Protein AF-T2MHG2-F1 (afdb_monomer_lite)

Foldseek 3Di:
DCQQVVLVVVLVVDQFQLVNLVSNLSNLVVQLVVLVVPPDPVSPVVSVVSVVVSVVLSVQSVVLLVVVCVVPVDRGVVVCVCVCVVPVPSVVSD

Secondary structure (DSSP, 8-state):
-HHHHHHHHHHHT--BHHHHHHHHHHHHHHHHHHHHHT-SHHHHHHHHHHHHHHHHHHHHHHHHHHHHHHHH---BGGGGTTHHHH-HHHHHH-

Organism: Hydra vulgaris (NCBI:txid6087)

InterPro domains:
  IPR001750 NADH:quinone oxidoreductase/Mrp antiporter, transmembrane domain [PF00361] (1-92)
  IPR003918 NADH:ubiquinone oxidoreductase [PTHR43507] (2-93)

pLDDT: mean 90.25, std 7.33, range [62.41, 97.12]

Sequence (94 aa):
IIAIVYGALTTCRQIDIKRLIAYSSVSHMGLVTVGIFSHSIEGLTGSILMMIAHGLSSSGLFIITSIIYFRFHSRIIKYFRGLTITMPILSIIT

Radius of gyration: 15.58 Å; chains: 1; bounding box: 33×22×42 Å

Structure (mmCIF, N/CA/C/O backbone):
data_AF-T2MHG2-F1
#
_entry.id   AF-T2MHG2-F1
#
loop_
_atom_site.group_PDB
_atom_site.id
_atom_site.type_symbol
_atom_site.label_atom_id
_atom_site.label_alt_id
_atom_site.label_comp_id
_atom_site.label_asym_id
_atom_site.label_entity_id
_atom_site.label_seq_id
_atom_site.pdbx_PDB_ins_code
_atom_site.Cartn_x
_atom_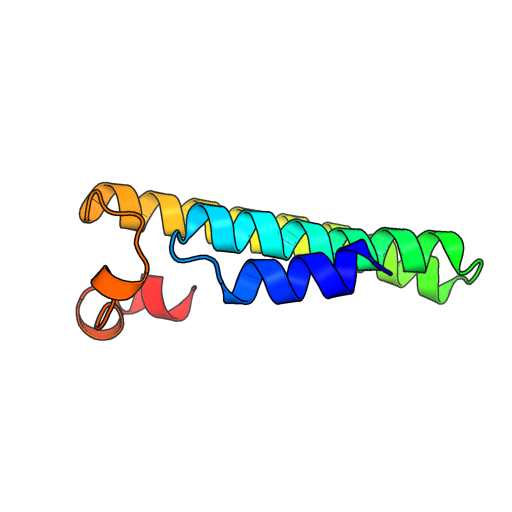site.Cartn_y
_atom_site.Cartn_z
_atom_site.occupancy
_atom_site.B_iso_or_equiv
_atom_site.auth_seq_id
_atom_site.auth_comp_id
_atom_site.auth_asym_id
_atom_site.auth_atom_id
_atom_site.pdbx_PDB_model_num
ATOM 1 N N . ILE A 1 1 ? 2.017 -6.348 -12.668 1.00 88.88 1 ILE A N 1
ATOM 2 C CA . ILE A 1 1 ? 0.758 -5.640 -13.038 1.00 88.88 1 ILE A CA 1
ATOM 3 C C . ILE A 1 1 ? -0.459 -6.211 -12.307 1.00 88.88 1 ILE A C 1
ATOM 5 O O . ILE A 1 1 ? -1.055 -5.476 -11.532 1.00 88.88 1 ILE A O 1
ATOM 9 N N . ILE A 1 2 ? -0.795 -7.500 -12.461 1.00 93.31 2 ILE A N 1
ATOM 10 C CA . ILE A 1 2 ? -1.956 -8.117 -11.775 1.00 93.31 2 ILE A CA 1
ATOM 11 C C . ILE A 1 2 ? -1.897 -7.913 -10.253 1.00 93.31 2 ILE A C 1
ATOM 13 O O . ILE A 1 2 ? -2.876 -7.474 -9.664 1.00 93.31 2 ILE A O 1
ATOM 17 N N . ALA A 1 3 ? -0.733 -8.131 -9.632 1.00 91.12 3 ALA A N 1
ATOM 18 C CA . ALA A 1 3 ? -0.535 -7.906 -8.197 1.00 91.12 3 ALA A CA 1
ATOM 19 C C . ALA A 1 3 ? -0.828 -6.461 -7.746 1.00 91.12 3 ALA A C 1
ATOM 21 O O . ALA A 1 3 ? -1.3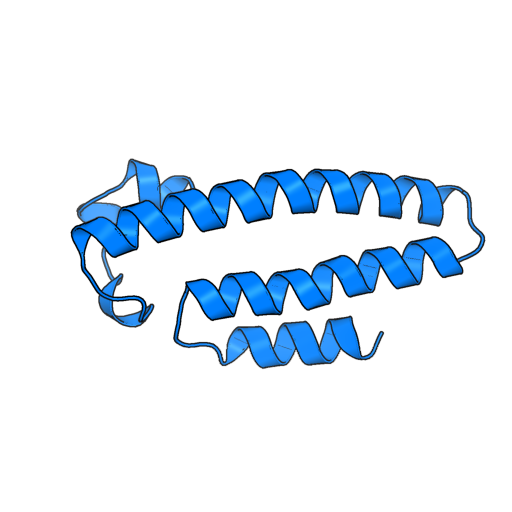16 -6.259 -6.640 1.00 91.12 3 ALA A O 1
ATOM 22 N N . ILE A 1 4 ? -0.580 -5.465 -8.605 1.00 94.56 4 ILE A N 1
ATOM 23 C CA . ILE A 1 4 ? -0.848 -4.052 -8.305 1.00 94.56 4 ILE A CA 1
ATOM 24 C C . ILE A 1 4 ? -2.359 -3.825 -8.261 1.00 94.56 4 ILE A C 1
ATOM 26 O O . ILE A 1 4 ? -2.889 -3.370 -7.253 1.00 94.56 4 ILE A O 1
ATOM 30 N N . VAL A 1 5 ? -3.054 -4.197 -9.339 1.00 95.38 5 VAL A N 1
ATOM 31 C CA . VAL A 1 5 ? -4.497 -3.960 -9.489 1.00 95.38 5 VAL A CA 1
ATOM 32 C C . VAL A 1 5 ? -5.293 -4.801 -8.493 1.00 95.38 5 VAL A C 1
ATOM 34 O O . VAL A 1 5 ? -6.125 -4.279 -7.755 1.00 95.38 5 VAL A O 1
ATOM 37 N N . TYR A 1 6 ? -5.012 -6.102 -8.425 1.00 94.62 6 TYR A N 1
ATOM 38 C CA . TYR A 1 6 ? -5.688 -7.012 -7.507 1.00 94.62 6 TYR A CA 1
ATOM 39 C C . TYR A 1 6 ? -5.363 -6.687 -6.046 1.00 94.62 6 TYR A C 1
ATOM 41 O O . TYR A 1 6 ? -6.266 -6.657 -5.211 1.00 94.62 6 TYR A O 1
ATOM 49 N N . GLY A 1 7 ? -4.102 -6.374 -5.729 1.00 92.62 7 GLY A N 1
ATOM 50 C CA . GLY A 1 7 ? -3.693 -5.935 -4.394 1.00 92.62 7 GLY A CA 1
ATOM 51 C C . GLY A 1 7 ? -4.432 -4.668 -3.962 1.00 92.62 7 GLY A C 1
ATOM 52 O O . GLY A 1 7 ? -5.025 -4.642 -2.887 1.00 92.62 7 GLY A O 1
ATOM 53 N N . ALA A 1 8 ? -4.508 -3.651 -4.822 1.00 93.38 8 ALA A N 1
ATOM 54 C CA . ALA A 1 8 ? -5.229 -2.414 -4.519 1.00 93.38 8 ALA A CA 1
ATOM 55 C C . ALA A 1 8 ? -6.731 -2.658 -4.279 1.00 93.38 8 ALA A C 1
ATOM 57 O O . ALA A 1 8 ? -7.273 -2.248 -3.254 1.00 93.38 8 ALA A O 1
ATOM 58 N N . LEU A 1 9 ? -7.398 -3.399 -5.171 1.00 94.88 9 LEU A N 1
ATOM 59 C CA . LEU A 1 9 ? -8.832 -3.688 -5.045 1.00 94.88 9 LEU A CA 1
ATOM 60 C C . LEU A 1 9 ? -9.158 -4.540 -3.812 1.00 94.88 9 LEU A C 1
ATOM 62 O O . LEU A 1 9 ? -10.149 -4.293 -3.122 1.00 94.88 9 LEU A O 1
ATOM 66 N N . THR A 1 10 ? -8.324 -5.537 -3.511 1.00 94.75 10 THR A N 1
ATOM 67 C CA . THR A 1 10 ? -8.492 -6.359 -2.305 1.00 94.75 10 THR A CA 1
ATOM 68 C C . THR A 1 10 ? -8.257 -5.553 -1.034 1.00 94.75 10 THR A C 1
ATOM 70 O O . THR A 1 10 ? -8.961 -5.790 -0.053 1.00 94.75 10 THR A O 1
ATOM 73 N N . THR A 1 11 ? -7.353 -4.568 -1.061 1.00 94.25 11 THR A N 1
ATOM 74 C CA . THR A 1 11 ? -7.098 -3.641 0.053 1.00 94.25 11 THR A CA 1
ATOM 75 C C . THR A 1 11 ? -8.346 -2.828 0.403 1.00 94.25 11 THR A C 1
ATOM 77 O O . THR A 1 11 ? -8.716 -2.763 1.573 1.00 94.25 11 THR A O 1
ATOM 80 N N . CYS A 1 12 ? -9.063 -2.290 -0.592 1.00 92.12 12 CYS A N 1
ATOM 81 C CA . CYS A 1 12 ? -10.285 -1.498 -0.379 1.00 92.12 12 CYS A CA 1
ATOM 82 C C . CYS A 1 12 ? -11.410 -2.262 0.340 1.00 92.12 12 CYS A C 1
ATOM 84 O O . CYS A 1 12 ? -12.306 -1.651 0.918 1.00 92.12 12 CYS A O 1
ATOM 86 N N . ARG A 1 13 ? -11.384 -3.598 0.300 1.00 94.00 13 ARG A N 1
ATOM 87 C CA . ARG A 1 13 ? -12.378 -4.456 0.958 1.00 94.00 13 ARG A CA 1
ATOM 88 C C . ARG A 1 13 ? -11.952 -4.916 2.352 1.00 94.00 13 ARG A C 1
ATOM 90 O O . ARG A 1 13 ? -12.751 -5.559 3.032 1.00 94.00 13 ARG A O 1
ATOM 97 N N . GLN A 1 14 ? -10.718 -4.635 2.777 1.00 94.44 14 GLN A N 1
ATOM 98 C CA . GLN A 1 14 ? -10.231 -5.074 4.081 1.00 94.44 14 GLN A CA 1
ATOM 99 C C . GLN A 1 14 ? -10.859 -4.254 5.205 1.00 94.44 14 GLN A C 1
ATOM 101 O O . GLN A 1 14 ? -10.845 -3.028 5.199 1.00 94.44 14 GLN A O 1
ATOM 106 N N . ILE A 1 15 ? -11.388 -4.963 6.198 1.00 93.31 15 ILE A N 1
ATOM 107 C CA . ILE A 1 15 ? -12.028 -4.375 7.382 1.00 93.31 15 ILE A CA 1
ATOM 108 C C . ILE A 1 15 ? -11.042 -4.340 8.564 1.00 93.31 15 ILE A C 1
ATOM 110 O O . ILE A 1 15 ? -11.174 -3.518 9.473 1.00 93.31 15 ILE A O 1
ATOM 114 N N . ASP A 1 16 ? -10.042 -5.224 8.534 1.00 92.75 16 ASP A N 1
ATOM 115 C CA . ASP A 1 16 ? -8.986 -5.319 9.536 1.00 92.75 16 ASP A CA 1
ATOM 116 C C . ASP A 1 16 ? -7.793 -4.448 9.147 1.00 92.75 16 ASP A C 1
ATOM 118 O O . ASP A 1 16 ? -7.186 -4.652 8.095 1.00 92.75 16 ASP A O 1
ATOM 122 N N . ILE A 1 17 ? -7.377 -3.548 10.036 1.00 91.00 17 ILE A N 1
ATOM 123 C CA . ILE A 1 17 ? -6.316 -2.573 9.751 1.00 91.00 17 ILE A CA 1
ATOM 124 C C . ILE A 1 17 ? -4.950 -3.234 9.473 1.00 91.00 17 ILE A C 1
ATOM 126 O O . ILE A 1 17 ? -4.250 -2.847 8.543 1.00 91.00 17 ILE A O 1
ATOM 130 N N . LYS A 1 18 ? -4.599 -4.317 10.190 1.00 92.06 18 LYS A N 1
ATOM 131 C CA . LYS A 1 18 ? -3.360 -5.081 9.928 1.00 92.06 18 LYS A CA 1
ATOM 132 C C . LYS A 1 18 ? -3.375 -5.745 8.550 1.00 92.06 18 LYS A C 1
ATOM 134 O O . LYS A 1 18 ? -2.343 -5.798 7.890 1.00 92.06 18 LYS A O 1
ATOM 139 N N . ARG A 1 19 ? -4.535 -6.267 8.126 1.00 92.94 19 ARG A N 1
ATOM 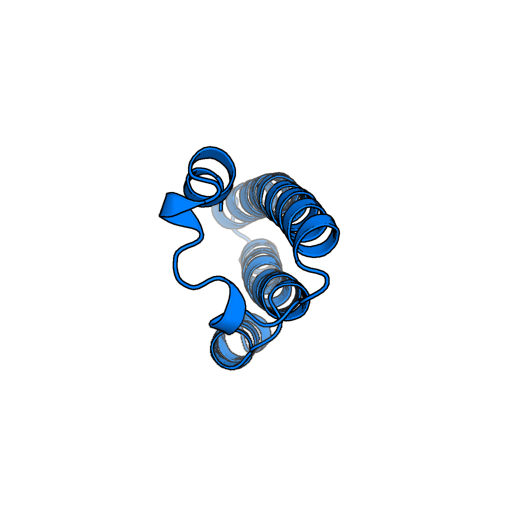140 C CA . ARG A 1 19 ? -4.687 -6.877 6.797 1.00 92.94 19 ARG A CA 1
ATOM 141 C C . ARG A 1 19 ? -4.662 -5.805 5.719 1.00 92.94 19 ARG A C 1
ATOM 143 O O . ARG A 1 19 ? -4.016 -6.013 4.705 1.00 92.94 19 ARG A O 1
ATOM 150 N N . LEU A 1 20 ? -5.300 -4.661 5.957 1.00 94.06 20 LEU A N 1
ATOM 151 C CA . LE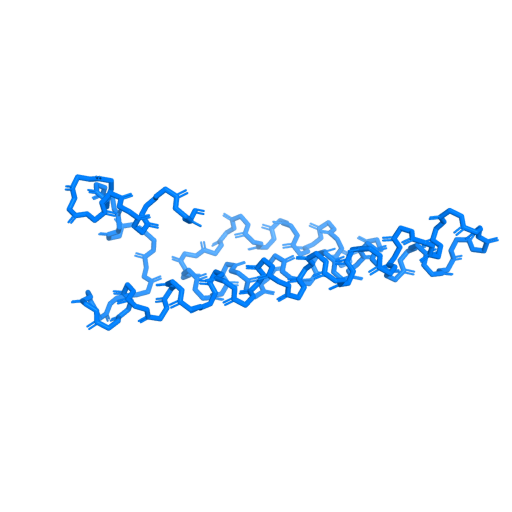U A 1 20 ? -5.284 -3.525 5.041 1.00 94.06 20 LEU A CA 1
ATOM 152 C C . LEU A 1 20 ? -3.845 -3.093 4.716 1.00 94.06 20 LEU A C 1
ATOM 154 O O . LEU A 1 20 ? -3.496 -3.020 3.543 1.00 94.06 20 LEU A O 1
ATOM 158 N N . ILE A 1 21 ? -2.991 -2.916 5.730 1.00 94.25 21 ILE A N 1
ATOM 159 C CA . ILE A 1 21 ? -1.572 -2.562 5.529 1.00 94.25 21 I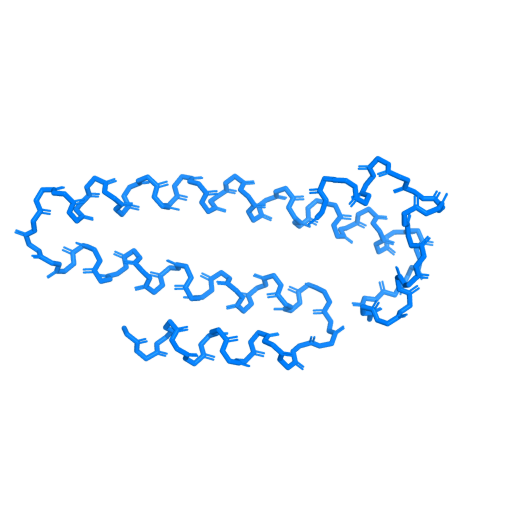LE A CA 1
ATOM 160 C C . ILE A 1 21 ? -0.814 -3.684 4.794 1.00 94.25 21 ILE A C 1
ATOM 162 O O . ILE A 1 21 ? -0.025 -3.420 3.894 1.00 94.25 21 ILE A O 1
ATOM 166 N N . ALA A 1 22 ? -1.074 -4.952 5.124 1.00 93.19 22 ALA A N 1
ATOM 167 C CA . ALA A 1 22 ? -0.404 -6.073 4.463 1.00 93.19 22 ALA A CA 1
ATOM 168 C C . ALA A 1 22 ? -0.777 -6.206 2.973 1.00 93.19 22 ALA A C 1
ATOM 170 O O . ALA A 1 22 ? 0.093 -6.450 2.139 1.00 93.19 22 ALA A O 1
ATOM 171 N N . TYR A 1 23 ? -2.055 -6.038 2.617 1.00 93.88 23 TYR A N 1
ATOM 172 C CA . TYR A 1 23 ? -2.503 -6.117 1.223 1.00 93.88 23 TYR A CA 1
ATOM 173 C C . TYR A 1 23 ? -2.054 -4.902 0.402 1.00 93.88 23 TYR A C 1
ATOM 175 O O . TYR A 1 23 ? -1.694 -5.069 -0.768 1.00 93.88 23 TYR A O 1
ATOM 183 N N . SER A 1 24 ? -1.969 -3.708 1.003 1.00 94.62 24 SER A N 1
ATOM 184 C CA . SER A 1 24 ? -1.413 -2.543 0.307 1.00 94.62 24 SER A CA 1
ATOM 185 C C . SER A 1 24 ? 0.074 -2.738 -0.019 1.00 94.62 24 SER A C 1
ATOM 187 O O . SER A 1 24 ? 0.487 -2.431 -1.142 1.00 94.62 24 SER A O 1
ATOM 189 N N . SER A 1 25 ? 0.860 -3.352 0.879 1.00 95.19 25 SER A N 1
ATOM 190 C CA . SER A 1 25 ? 2.263 -3.725 0.627 1.00 95.19 25 SER A CA 1
ATOM 191 C C . SER A 1 25 ? 2.452 -4.581 -0.626 1.00 95.19 25 SER A C 1
ATOM 193 O O . SER A 1 25 ? 3.400 -4.357 -1.381 1.00 95.19 25 SER A O 1
ATOM 195 N N . VAL A 1 26 ? 1.536 -5.515 -0.905 1.00 94.81 26 VAL A N 1
ATOM 196 C CA . VAL A 1 26 ? 1.605 -6.365 -2.108 1.00 94.81 26 VAL A CA 1
ATOM 197 C C . VAL A 1 26 ? 1.538 -5.522 -3.383 1.00 94.81 26 VAL A C 1
ATOM 199 O O . VAL A 1 26 ? 2.286 -5.769 -4.331 1.00 94.81 26 VAL A O 1
ATOM 202 N N . SER A 1 27 ? 0.691 -4.489 -3.404 1.00 95.12 27 SER A N 1
ATOM 203 C CA . SER A 1 27 ? 0.572 -3.599 -4.564 1.00 95.12 27 SER A CA 1
ATOM 204 C C . SER A 1 27 ? 1.829 -2.742 -4.779 1.00 95.12 27 SER A C 1
ATOM 206 O O . SER A 1 27 ? 2.305 -2.635 -5.910 1.00 95.12 27 SER A O 1
ATOM 208 N N . HIS A 1 28 ? 2.431 -2.224 -3.700 1.00 95.50 28 HIS A N 1
ATOM 209 C CA . HIS A 1 28 ? 3.681 -1.459 -3.758 1.00 95.50 28 HIS A CA 1
ATOM 210 C C . HIS A 1 28 ? 4.863 -2.301 -4.248 1.00 95.50 28 HIS A C 1
ATOM 212 O O . HIS A 1 28 ? 5.614 -1.854 -5.112 1.00 95.50 28 HIS A O 1
ATOM 218 N N . MET A 1 29 ? 5.012 -3.539 -3.770 1.00 96.12 29 MET A N 1
ATOM 219 C CA . MET A 1 29 ? 6.051 -4.442 -4.286 1.00 96.12 29 MET A CA 1
ATOM 220 C C . MET A 1 29 ? 5.773 -4.853 -5.739 1.00 96.12 29 MET A C 1
ATOM 222 O O . MET A 1 29 ? 6.694 -5.051 -6.530 1.00 96.12 29 MET A O 1
ATOM 226 N N . GLY A 1 30 ? 4.500 -4.877 -6.141 1.00 94.81 30 GLY A N 1
ATOM 227 C CA . GLY A 1 30 ? 4.106 -4.990 -7.540 1.00 94.81 30 GLY A CA 1
ATOM 228 C C . GLY A 1 30 ? 4.696 -3.885 -8.430 1.00 94.81 30 GLY A C 1
ATOM 229 O O . GLY A 1 30 ? 5.094 -4.184 -9.553 1.00 94.81 30 GLY A O 1
ATOM 230 N N . LEU A 1 31 ? 4.816 -2.643 -7.944 1.00 94.56 31 LEU A N 1
ATOM 231 C CA . LEU A 1 31 ? 5.469 -1.549 -8.682 1.00 94.56 31 LEU A CA 1
ATOM 232 C C . LEU A 1 31 ? 6.982 -1.761 -8.797 1.00 94.56 31 LEU A C 1
ATOM 234 O O . LEU A 1 31 ? 7.539 -1.569 -9.874 1.00 94.56 31 LEU A O 1
ATOM 238 N N . VAL A 1 32 ? 7.623 -2.225 -7.721 1.00 96.94 32 VAL A N 1
ATOM 239 C CA . VAL A 1 32 ? 9.061 -2.548 -7.700 1.00 96.94 32 VAL A CA 1
ATOM 240 C C . VAL A 1 32 ? 9.391 -3.606 -8.755 1.00 96.94 32 VAL A C 1
ATOM 242 O O . VAL A 1 32 ? 10.307 -3.422 -9.550 1.00 96.94 32 VAL A O 1
ATOM 245 N N . THR A 1 33 ? 8.609 -4.689 -8.831 1.00 95.44 33 THR A N 1
ATOM 246 C CA . THR A 1 33 ? 8.834 -5.726 -9.856 1.00 95.44 33 THR A CA 1
ATOM 247 C C . THR A 1 33 ?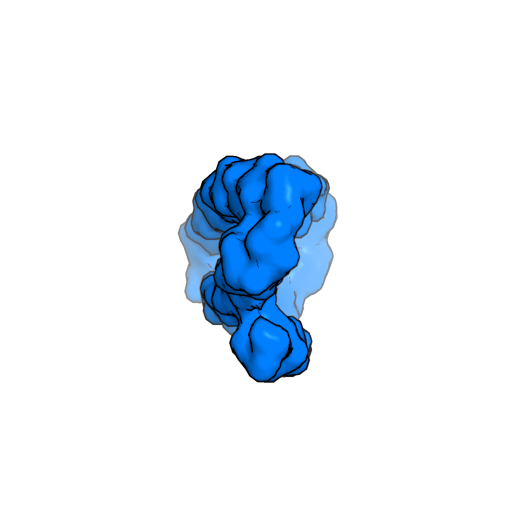 8.718 -5.172 -11.279 1.00 95.44 33 THR A C 1
ATOM 249 O O . THR A 1 33 ? 9.563 -5.470 -12.116 1.00 95.44 33 THR A O 1
ATOM 252 N N . VAL A 1 34 ? 7.726 -4.319 -11.558 1.00 95.06 34 VAL A N 1
ATOM 253 C CA . VAL A 1 34 ? 7.577 -3.686 -12.881 1.00 95.06 34 VAL A CA 1
ATOM 254 C C . VAL A 1 34 ? 8.761 -2.767 -13.199 1.00 95.06 34 VAL A C 1
ATOM 256 O O . VAL A 1 34 ? 9.261 -2.800 -14.321 1.00 95.06 34 VAL A O 1
ATOM 259 N N . GLY A 1 35 ? 9.235 -1.983 -12.228 1.00 94.31 35 GLY A N 1
ATOM 260 C CA . GLY A 1 35 ? 10.368 -1.076 -12.416 1.00 94.31 35 GLY A CA 1
ATOM 261 C C . GLY A 1 35 ? 11.676 -1.811 -12.725 1.00 94.31 35 GLY A C 1
ATOM 262 O O . GLY A 1 35 ? 12.363 -1.437 -13.676 1.00 94.31 35 GLY A O 1
ATOM 263 N N . ILE A 1 36 ? 11.965 -2.909 -12.014 1.00 95.38 36 ILE A N 1
ATOM 264 C CA . ILE A 1 36 ? 13.142 -3.762 -12.260 1.00 95.38 36 ILE A CA 1
ATOM 265 C C . ILE A 1 36 ? 13.109 -4.353 -13.676 1.00 95.38 36 ILE A C 1
ATOM 267 O O . ILE A 1 36 ? 14.109 -4.312 -14.388 1.00 95.38 36 ILE A O 1
ATOM 271 N N . PHE A 1 37 ? 11.955 -4.860 -14.120 1.00 95.06 37 PHE A N 1
ATOM 272 C CA . PHE A 1 37 ? 11.824 -5.472 -15.448 1.00 95.06 37 PHE A CA 1
ATOM 273 C C . PHE A 1 37 ? 11.657 -4.462 -16.596 1.00 95.06 37 PHE A C 1
ATOM 275 O O . PHE A 1 37 ? 11.611 -4.868 -17.757 1.00 95.06 37 PHE A O 1
ATOM 282 N N . SER A 1 38 ? 11.623 -3.154 -16.318 1.00 93.81 38 SER A N 1
ATOM 283 C CA . SER A 1 38 ? 11.509 -2.115 -17.354 1.00 93.81 38 SER A CA 1
ATOM 284 C C . SER A 1 38 ? 12.783 -1.902 -18.186 1.00 93.81 38 SER A C 1
ATOM 286 O O . SER A 1 38 ? 12.724 -1.201 -19.190 1.00 93.81 38 SER A O 1
ATOM 288 N N . HIS A 1 39 ? 13.925 -2.477 -17.777 1.00 92.56 39 HIS A N 1
ATOM 289 C CA . HIS A 1 39 ? 15.234 -2.320 -18.439 1.00 92.56 39 HIS A CA 1
ATOM 290 C C . HIS A 1 39 ? 15.665 -0.853 -18.644 1.00 92.56 39 HIS A C 1
ATOM 292 O O . HIS A 1 39 ? 16.431 -0.537 -19.552 1.00 92.56 39 HIS A O 1
ATOM 298 N N . SER A 1 40 ? 15.191 0.050 -17.784 1.00 95.25 40 SER A N 1
ATOM 299 C CA . SER A 1 40 ? 15.557 1.465 -17.790 1.00 95.25 40 SER A CA 1
ATOM 300 C C . SER A 1 40 ? 16.272 1.837 -16.492 1.00 95.25 40 SER A C 1
ATOM 302 O O . SER A 1 40 ? 15.952 1.312 -15.423 1.00 95.25 40 SER A O 1
ATOM 304 N N . ILE A 1 41 ? 17.235 2.759 -16.580 1.00 95.25 41 ILE A N 1
ATOM 305 C CA . ILE A 1 41 ? 17.952 3.278 -15.403 1.00 95.25 41 ILE A CA 1
ATOM 306 C C . ILE A 1 41 ? 16.957 3.935 -14.437 1.00 95.25 41 ILE A C 1
ATOM 308 O O . ILE A 1 41 ? 16.999 3.656 -13.242 1.00 95.25 41 ILE A O 1
ATOM 312 N N . GLU A 1 42 ? 16.002 4.703 -14.968 1.00 95.50 42 GLU A N 1
ATOM 313 C CA . GLU A 1 42 ? 14.926 5.338 -14.192 1.00 95.50 42 GLU A CA 1
ATOM 314 C C . GLU A 1 42 ? 14.022 4.321 -13.477 1.00 95.50 42 GLU A C 1
ATOM 316 O O . GLU A 1 42 ? 13.609 4.517 -12.335 1.00 95.50 42 GLU A O 1
ATOM 321 N N . GLY A 1 43 ? 13.727 3.188 -14.121 1.00 95.38 43 GLY A N 1
ATOM 322 C CA . GLY A 1 43 ? 12.953 2.115 -13.501 1.00 95.38 43 GLY A CA 1
ATOM 323 C C . GLY A 1 43 ? 13.697 1.439 -12.350 1.00 95.38 43 GLY A C 1
ATOM 324 O O . GLY A 1 43 ? 13.083 1.098 -11.335 1.00 95.38 43 GLY A O 1
ATOM 325 N N . LEU A 1 44 ? 15.019 1.285 -12.469 1.00 96.38 44 LEU A N 1
ATOM 326 C CA . LEU A 1 44 ? 15.862 0.724 -11.414 1.00 96.38 44 LEU A CA 1
ATOM 327 C C . LEU A 1 44 ? 15.970 1.680 -10.214 1.00 96.38 44 LEU A C 1
ATOM 329 O O . LEU A 1 44 ? 15.735 1.264 -9.078 1.00 96.38 44 LEU A O 1
ATOM 333 N N . THR A 1 45 ? 16.275 2.959 -10.454 1.00 96.88 45 THR A N 1
ATOM 334 C CA . THR A 1 45 ? 16.369 3.983 -9.397 1.00 96.88 45 THR A CA 1
ATOM 335 C C . THR A 1 45 ? 15.027 4.164 -8.690 1.00 96.88 45 THR A C 1
ATOM 337 O O . THR A 1 45 ? 14.975 4.153 -7.458 1.00 96.88 45 THR A O 1
ATOM 340 N N . GLY A 1 46 ? 13.926 4.216 -9.448 1.00 96.19 46 GLY A N 1
ATOM 341 C CA . GLY A 1 46 ? 12.569 4.265 -8.911 1.00 96.19 46 GLY A CA 1
ATOM 342 C C . GLY A 1 46 ? 12.220 3.040 -8.063 1.00 96.19 46 GLY A C 1
ATOM 343 O O . GLY A 1 46 ? 11.623 3.178 -6.997 1.00 96.19 46 GLY A O 1
ATOM 344 N N . SER A 1 47 ? 12.648 1.842 -8.473 1.00 96.69 47 SER A N 1
ATOM 345 C CA . SER A 1 47 ? 12.435 0.607 -7.702 1.00 96.69 47 SER A CA 1
ATOM 346 C C . SER A 1 47 ? 13.165 0.633 -6.362 1.00 96.69 47 SER A C 1
ATOM 348 O O . SER A 1 47 ? 12.575 0.301 -5.335 1.00 96.69 47 SER A O 1
ATOM 350 N N . ILE A 1 48 ? 14.426 1.072 -6.352 1.00 96.50 48 ILE A N 1
ATOM 351 C CA . ILE A 1 48 ? 15.226 1.205 -5.126 1.00 96.50 48 ILE A CA 1
ATOM 352 C C . ILE A 1 48 ? 14.585 2.217 -4.175 1.00 96.50 48 ILE A C 1
ATOM 354 O O . ILE A 1 48 ? 14.391 1.919 -2.994 1.00 96.50 48 ILE A O 1
ATOM 358 N N . LEU A 1 49 ? 14.192 3.382 -4.694 1.00 96.88 49 LEU A N 1
ATOM 359 C CA . LEU A 1 49 ? 13.530 4.416 -3.903 1.00 96.88 49 LEU A CA 1
ATOM 360 C C . LEU A 1 49 ? 12.206 3.905 -3.321 1.00 96.88 49 LEU A C 1
ATOM 362 O O . LEU A 1 49 ? 11.944 4.097 -2.133 1.00 96.88 49 LEU A O 1
ATOM 366 N N . MET A 1 50 ? 11.409 3.183 -4.113 1.00 96.62 50 MET A N 1
ATOM 367 C CA . MET A 1 50 ? 10.155 2.582 -3.654 1.00 96.62 50 MET A CA 1
ATOM 368 C C . MET A 1 50 ? 10.359 1.508 -2.582 1.00 96.62 50 MET A C 1
ATOM 370 O O . MET A 1 50 ? 9.565 1.453 -1.645 1.00 96.62 50 MET A O 1
ATOM 374 N N . MET A 1 51 ? 11.407 0.681 -2.659 1.00 96.81 51 MET A N 1
ATOM 375 C CA . MET A 1 51 ? 11.712 -0.296 -1.603 1.00 96.81 51 MET A CA 1
ATOM 376 C C . MET A 1 51 ? 12.041 0.390 -0.272 1.00 96.81 51 MET A C 1
ATOM 378 O O . MET A 1 51 ? 11.515 -0.009 0.767 1.00 96.81 51 MET A O 1
ATOM 382 N N . ILE A 1 52 ? 12.864 1.444 -0.302 1.00 97.12 52 ILE A N 1
ATOM 383 C CA . ILE A 1 52 ? 13.238 2.205 0.900 1.00 97.12 52 ILE A CA 1
ATOM 384 C C . ILE A 1 52 ? 12.011 2.918 1.479 1.00 97.12 52 ILE A C 1
ATOM 386 O O . ILE A 1 52 ? 11.707 2.775 2.665 1.00 97.12 52 ILE A O 1
ATOM 390 N N . ALA A 1 53 ? 11.265 3.639 0.638 1.00 95.69 53 ALA A N 1
ATOM 391 C CA . ALA A 1 53 ? 10.063 4.357 1.051 1.00 95.69 53 ALA A CA 1
ATOM 392 C C . ALA A 1 53 ? 9.008 3.407 1.637 1.00 95.69 53 ALA A C 1
ATOM 394 O O . ALA A 1 53 ? 8.405 3.698 2.675 1.00 95.69 53 ALA A O 1
ATOM 395 N N . HIS A 1 54 ? 8.807 2.242 1.015 1.00 95.88 54 HIS A N 1
ATOM 396 C CA . HIS A 1 54 ? 7.882 1.234 1.519 1.00 95.88 54 HIS A CA 1
ATOM 397 C C . HIS A 1 54 ? 8.337 0.646 2.859 1.00 95.88 54 HIS A C 1
ATOM 399 O O . HIS A 1 54 ? 7.522 0.503 3.769 1.00 95.88 54 HIS A O 1
ATOM 405 N N . GLY A 1 55 ? 9.631 0.343 3.005 1.00 94.38 55 GLY A N 1
ATOM 406 C CA . GLY A 1 55 ? 10.194 -0.183 4.248 1.00 94.38 55 GLY A CA 1
ATOM 407 C C . GLY A 1 55 ? 9.968 0.754 5.434 1.00 94.38 55 GLY A C 1
ATOM 408 O O . GLY A 1 55 ? 9.541 0.307 6.499 1.00 94.38 55 GLY A O 1
ATOM 409 N N . LEU A 1 56 ? 10.173 2.059 5.238 1.00 94.06 56 LEU A N 1
ATOM 410 C CA . LEU A 1 56 ? 9.958 3.065 6.282 1.00 94.06 56 LEU A CA 1
ATOM 411 C C . LEU A 1 56 ? 8.467 3.271 6.594 1.00 94.06 56 LEU A C 1
ATOM 413 O O . LEU A 1 56 ? 8.065 3.212 7.756 1.00 94.06 56 LEU A O 1
ATOM 417 N N . SER A 1 57 ? 7.638 3.466 5.565 1.00 93.31 57 SER A N 1
ATOM 418 C CA . SER A 1 57 ? 6.201 3.734 5.739 1.00 93.31 57 SER A CA 1
ATOM 419 C C . SER A 1 57 ? 5.444 2.547 6.340 1.00 93.31 57 SER A C 1
ATOM 421 O O . SER A 1 57 ? 4.700 2.716 7.307 1.00 93.31 57 SER A O 1
ATOM 423 N N . SER A 1 58 ? 5.670 1.334 5.829 1.00 93.12 58 SER A N 1
ATOM 424 C CA . SER A 1 58 ? 5.017 0.117 6.322 1.00 93.12 58 SER A CA 1
ATOM 425 C C . SER A 1 58 ? 5.382 -0.159 7.781 1.00 93.12 58 SER A C 1
ATOM 427 O O . SER A 1 58 ? 4.499 -0.386 8.611 1.00 93.12 58 SER A O 1
ATOM 429 N N . SER A 1 59 ? 6.667 -0.042 8.135 1.00 92.56 59 SER A N 1
ATOM 430 C CA . SER A 1 59 ? 7.123 -0.223 9.519 1.00 92.56 59 SER A CA 1
ATOM 431 C C . SER A 1 59 ? 6.459 0.775 10.473 1.00 92.56 59 SER A C 1
ATOM 433 O O . SER A 1 59 ? 5.964 0.374 11.528 1.00 92.56 59 SER A O 1
ATOM 435 N N . GLY A 1 60 ? 6.368 2.054 10.083 1.00 92.25 60 GLY A N 1
ATOM 436 C CA . GLY A 1 60 ? 5.658 3.078 10.855 1.00 92.25 60 GLY A CA 1
ATOM 437 C C . GLY A 1 60 ? 4.180 2.736 11.072 1.00 92.25 60 GLY A C 1
ATOM 438 O O . GLY A 1 60 ? 3.700 2.729 12.208 1.00 92.25 60 GLY A O 1
ATOM 439 N N . LEU A 1 61 ? 3.473 2.353 10.004 1.00 91.44 61 LEU A N 1
ATOM 440 C CA . LEU A 1 61 ? 2.060 1.963 10.065 1.00 91.44 61 LEU A CA 1
ATOM 441 C C . LEU A 1 61 ? 1.826 0.730 10.953 1.00 91.44 61 LEU A C 1
ATOM 443 O O . LEU A 1 61 ? 0.854 0.690 11.716 1.00 91.44 61 LEU A O 1
ATOM 447 N N . PHE A 1 62 ? 2.717 -0.266 10.908 1.00 92.75 62 PHE A N 1
ATOM 448 C CA . PHE A 1 62 ? 2.629 -1.453 11.763 1.00 92.75 62 PHE A CA 1
ATOM 449 C C . PHE A 1 62 ? 2.876 -1.140 13.244 1.00 92.75 62 PHE A C 1
ATOM 451 O O . PHE A 1 62 ? 2.185 -1.707 14.100 1.00 92.75 62 PHE A O 1
ATOM 458 N N . ILE A 1 63 ? 3.805 -0.232 13.562 1.00 91.62 63 ILE A N 1
ATOM 459 C CA . ILE A 1 63 ? 4.045 0.228 14.939 1.00 91.62 63 ILE A CA 1
ATOM 460 C C . ILE A 1 63 ? 2.793 0.919 15.480 1.00 91.62 63 ILE A C 1
ATOM 462 O O . ILE A 1 63 ? 2.276 0.533 16.530 1.00 91.62 63 ILE A O 1
ATOM 466 N N . ILE A 1 64 ? 2.247 1.881 14.737 1.00 89.31 64 ILE A N 1
ATOM 467 C CA . ILE A 1 64 ? 1.068 2.638 15.171 1.00 89.31 64 ILE A CA 1
ATOM 468 C C . ILE A 1 64 ? -0.139 1.719 15.346 1.00 89.31 64 ILE A C 1
ATOM 470 O O . ILE A 1 64 ? -0.808 1.741 16.380 1.00 89.31 64 ILE A O 1
ATOM 474 N N . THR A 1 65 ? -0.380 0.845 14.372 1.00 89.88 65 THR A N 1
ATOM 475 C CA . THR A 1 65 ? -1.448 -0.153 14.447 1.00 89.88 65 THR A CA 1
ATOM 476 C C . THR A 1 65 ? -1.313 -1.044 15.682 1.00 89.88 65 THR A C 1
ATOM 478 O O . THR A 1 65 ? -2.314 -1.431 16.288 1.00 89.88 65 THR A O 1
ATOM 481 N N . SER A 1 66 ? -0.083 -1.370 16.083 1.00 89.94 66 SER A N 1
ATOM 482 C CA . SER A 1 66 ? 0.174 -2.165 17.284 1.00 89.94 66 SER A CA 1
ATOM 483 C C . SER A 1 66 ? -0.154 -1.393 18.566 1.00 89.94 66 SER A C 1
ATOM 485 O O . SER A 1 66 ? -0.765 -1.967 19.465 1.00 89.94 66 SER A O 1
ATOM 487 N N . ILE A 1 67 ? 0.151 -0.093 18.626 1.00 89.50 67 ILE A N 1
ATOM 488 C CA . ILE A 1 67 ? -0.215 0.785 19.753 1.00 89.50 67 ILE A CA 1
ATOM 489 C C . ILE A 1 67 ? -1.739 0.921 19.873 1.00 89.50 67 ILE A C 1
ATOM 491 O O . ILE A 1 67 ? -2.293 0.786 20.965 1.00 89.50 67 ILE A O 1
ATOM 495 N N . ILE A 1 68 ? -2.434 1.149 18.754 1.00 87.25 68 ILE A N 1
ATOM 496 C CA . ILE A 1 68 ? -3.901 1.253 18.726 1.00 87.25 68 ILE A CA 1
ATOM 497 C C . ILE A 1 68 ? -4.530 -0.069 19.187 1.00 87.25 68 ILE A C 1
ATOM 499 O O . ILE A 1 68 ? -5.437 -0.070 20.021 1.00 87.25 68 ILE A O 1
ATOM 503 N N . TYR A 1 69 ? -4.011 -1.203 18.708 1.00 89.31 69 TYR A N 1
ATOM 504 C CA . TYR A 1 69 ? -4.477 -2.522 19.131 1.00 89.31 69 TYR A CA 1
ATOM 505 C C . TYR A 1 69 ? -4.260 -2.773 20.627 1.00 89.31 69 TYR A C 1
ATOM 507 O O . TYR A 1 69 ? -5.140 -3.335 21.271 1.00 89.31 69 TYR A O 1
ATOM 515 N N . PHE A 1 70 ? -3.129 -2.345 21.193 1.00 88.94 70 PHE A N 1
ATOM 516 C CA . PHE A 1 70 ? -2.870 -2.490 22.626 1.00 88.94 70 PHE A CA 1
ATOM 517 C C . PHE A 1 70 ? -3.890 -1.730 23.486 1.00 88.94 70 PHE A C 1
ATOM 519 O O . PHE A 1 70 ? -4.238 -2.196 24.563 1.00 88.94 70 PHE A O 1
ATOM 526 N N . ARG A 1 71 ? -4.403 -0.588 23.007 1.00 86.19 71 ARG A N 1
ATOM 527 C CA . ARG A 1 71 ? -5.389 0.220 23.743 1.00 86.19 71 ARG A CA 1
ATOM 528 C C . ARG A 1 71 ? -6.828 -0.249 23.586 1.00 86.19 71 ARG A C 1
ATOM 530 O O . ARG A 1 71 ? -7.566 -0.284 24.561 1.00 86.19 71 ARG A O 1
ATOM 537 N N . PHE A 1 72 ? -7.245 -0.551 22.360 1.00 86.00 72 PHE A N 1
ATOM 538 C CA . PHE A 1 72 ? -8.652 -0.834 22.059 1.00 86.00 72 PHE A CA 1
ATOM 539 C C . PHE A 1 72 ? -8.959 -2.328 21.940 1.00 86.00 72 PHE A C 1
ATOM 541 O O . PHE A 1 72 ? -10.122 -2.696 21.797 1.00 86.00 72 PHE A O 1
ATOM 548 N N . HIS A 1 73 ? -7.933 -3.188 21.920 1.00 88.56 73 HIS A N 1
ATOM 549 C CA . HIS A 1 73 ? -8.027 -4.640 21.711 1.00 88.56 73 HIS A CA 1
ATOM 550 C C . HIS A 1 73 ? -8.820 -5.074 20.464 1.00 88.56 73 HIS A C 1
ATOM 552 O O . HIS A 1 73 ? -9.113 -6.254 20.278 1.00 88.56 73 HIS A O 1
ATOM 558 N N . SER A 1 74 ? -9.101 -4.141 19.555 1.00 88.50 74 SER A N 1
ATOM 559 C CA . SER A 1 74 ? -9.810 -4.361 18.301 1.00 88.50 74 SER A CA 1
ATOM 560 C C . SER A 1 74 ? -8.896 -4.048 17.124 1.00 88.50 74 SER A C 1
ATOM 562 O O . SER A 1 74 ? -7.958 -3.261 17.232 1.00 88.50 74 SER A O 1
ATOM 564 N N . ARG A 1 75 ? -9.149 -4.700 15.990 1.00 86.50 75 ARG A N 1
ATOM 565 C CA . ARG A 1 75 ? -8.431 -4.483 14.720 1.00 86.50 75 ARG A CA 1
ATOM 566 C C . ARG A 1 75 ? -9.348 -3.954 13.619 1.00 86.50 75 ARG A C 1
ATOM 568 O O . ARG A 1 75 ? -8.879 -3.688 12.516 1.00 86.50 75 ARG A O 1
ATOM 575 N N . ILE A 1 76 ? -10.636 -3.816 13.920 1.00 91.12 76 ILE A N 1
ATOM 576 C CA . ILE A 1 76 ? -11.681 -3.476 12.962 1.00 91.12 76 ILE A CA 1
ATOM 577 C C . ILE A 1 76 ? -11.743 -1.953 12.823 1.00 91.12 76 ILE A C 1
ATOM 579 O O . ILE A 1 76 ? -12.034 -1.243 13.786 1.00 91.12 76 ILE A O 1
ATOM 583 N N . ILE A 1 77 ? -11.533 -1.460 11.601 1.00 86.00 77 ILE A N 1
ATOM 584 C CA . ILE A 1 77 ? -11.404 -0.026 11.286 1.00 86.00 77 ILE A CA 1
ATOM 585 C C . ILE A 1 77 ? -12.630 0.783 11.739 1.00 86.00 77 ILE A C 1
ATOM 587 O O . ILE A 1 77 ? -12.501 1.917 12.191 1.00 86.00 77 ILE A O 1
ATOM 591 N N . LYS A 1 78 ? -13.831 0.189 11.689 1.00 85.44 78 LYS A N 1
ATOM 592 C CA . LYS A 1 78 ? -15.082 0.857 12.091 1.00 85.44 78 LYS A CA 1
ATOM 593 C C . LYS A 1 78 ? -15.091 1.326 13.552 1.00 85.44 78 LYS A C 1
ATOM 595 O O . LYS A 1 78 ? -15.743 2.325 13.841 1.00 85.44 78 LYS A O 1
ATOM 600 N N . TYR A 1 79 ? -14.372 0.651 14.453 1.00 83.06 79 TYR A N 1
ATOM 601 C CA . TYR A 1 79 ? -14.299 1.054 15.866 1.00 83.06 79 TYR A CA 1
ATOM 602 C C . TYR A 1 79 ? -13.367 2.241 16.106 1.00 83.06 79 TYR A C 1
ATOM 604 O O . TYR A 1 79 ? -13.412 2.844 17.171 1.00 83.06 79 TYR A O 1
ATOM 612 N N . PHE A 1 80 ? -12.553 2.609 15.119 1.00 79.75 80 PHE A N 1
ATOM 613 C CA . PHE A 1 80 ? -11.618 3.728 15.209 1.00 79.75 80 PHE A CA 1
ATOM 614 C C . PHE A 1 80 ? -12.230 5.059 14.755 1.00 79.75 80 PHE A C 1
ATOM 616 O O . PHE A 1 80 ? -11.530 6.051 14.564 1.00 79.75 80 PHE A O 1
ATOM 623 N N . ARG A 1 81 ? -13.552 5.121 14.581 1.00 79.62 81 ARG A N 1
ATOM 624 C CA . ARG A 1 81 ? -14.241 6.356 14.208 1.00 79.62 81 ARG A CA 1
ATOM 625 C C . ARG A 1 81 ? -14.158 7.362 15.365 1.00 79.62 81 ARG A C 1
ATOM 627 O O . ARG A 1 81 ? -14.640 7.083 16.454 1.00 79.62 81 ARG A O 1
ATOM 634 N N . GLY A 1 82 ? -13.554 8.526 15.118 1.00 79.69 82 GLY A N 1
ATOM 635 C CA . GLY A 1 82 ? -13.311 9.551 16.146 1.00 79.69 82 GLY A CA 1
ATOM 636 C C . GLY A 1 82 ? -11.939 9.471 16.827 1.00 79.69 82 GLY A C 1
ATOM 637 O O . GLY A 1 82 ? -11.714 10.187 17.801 1.00 79.69 82 GLY A O 1
ATOM 638 N N . LEU A 1 83 ? -11.004 8.657 16.307 1.00 80.62 83 LEU A N 1
ATOM 639 C CA . LEU A 1 83 ? -9.644 8.548 16.857 1.00 80.62 83 LEU A CA 1
ATOM 640 C C . LEU A 1 83 ? -8.893 9.889 16.883 1.00 80.62 83 LEU A C 1
ATOM 642 O O . LEU A 1 83 ? -8.063 10.102 17.764 1.00 80.62 83 LEU A O 1
ATOM 646 N N . THR A 1 84 ? -9.228 10.805 15.970 1.00 80.38 84 THR A N 1
ATOM 647 C CA . THR A 1 84 ? -8.720 12.186 15.921 1.00 80.38 84 THR A CA 1
ATOM 648 C C . THR A 1 84 ? -8.973 12.961 17.215 1.00 80.38 84 THR A C 1
ATOM 650 O O . THR A 1 84 ? -8.152 13.788 17.595 1.00 80.38 84 THR A O 1
ATOM 653 N N . ILE A 1 85 ? -10.081 12.684 17.910 1.00 79.00 85 ILE A N 1
ATOM 654 C CA . ILE A 1 85 ? -10.474 13.371 19.148 1.00 79.00 85 ILE A CA 1
ATOM 655 C C . ILE A 1 85 ? -9.770 12.732 20.349 1.00 79.00 85 ILE A C 1
ATOM 657 O O . ILE A 1 85 ? -9.265 13.425 21.226 1.00 79.00 85 ILE A O 1
ATOM 661 N N . THR A 1 86 ? -9.713 11.398 20.389 1.00 76.44 86 THR A N 1
ATOM 662 C CA . THR A 1 86 ? -9.166 10.659 21.537 1.00 76.44 86 THR A CA 1
ATOM 663 C C . THR A 1 86 ? -7.642 10.549 21.519 1.00 76.44 86 THR A C 1
ATOM 665 O O . THR A 1 86 ? -7.016 10.429 22.568 1.00 76.44 86 THR A O 1
ATOM 668 N N . MET A 1 87 ? -7.033 10.509 20.330 1.00 78.75 87 MET A N 1
ATOM 669 C CA . MET A 1 87 ? -5.604 10.255 20.118 1.00 78.75 87 MET A CA 1
ATOM 670 C C . MET A 1 87 ? -5.077 11.051 18.905 1.00 78.75 87 MET A C 1
ATOM 672 O O . MET A 1 87 ? -4.659 10.452 17.910 1.00 78.75 87 MET A O 1
ATOM 676 N N . PRO A 1 88 ? -5.052 12.397 18.981 1.00 75.56 88 PRO A N 1
ATOM 677 C CA . PRO A 1 88 ? -4.759 13.267 17.838 1.00 75.56 88 PRO A CA 1
ATOM 678 C C . PRO A 1 88 ? -3.379 13.008 17.224 1.00 75.56 88 PRO A C 1
ATOM 680 O O . PRO A 1 88 ? -3.254 12.942 16.009 1.00 75.56 88 PRO A O 1
ATOM 683 N N . ILE A 1 89 ? -2.355 12.768 18.049 1.00 78.12 89 ILE A N 1
ATOM 684 C CA . ILE A 1 89 ? -0.981 12.526 17.576 1.00 78.12 89 ILE A CA 1
ATOM 685 C C . ILE A 1 89 ? -0.909 11.252 16.724 1.00 78.12 89 ILE A C 1
ATOM 687 O O . ILE A 1 89 ? -0.378 11.273 15.622 1.00 78.12 89 ILE A O 1
ATOM 691 N N . LEU A 1 90 ? -1.489 10.145 17.197 1.00 74.50 90 LEU A N 1
ATOM 692 C CA . LEU A 1 90 ? -1.491 8.882 16.449 1.00 74.50 90 LEU A CA 1
ATOM 693 C C . LEU A 1 90 ? -2.387 8.951 15.209 1.00 74.50 90 LEU A C 1
ATOM 695 O O . LEU A 1 90 ? -2.066 8.324 14.205 1.00 74.50 90 LEU A O 1
ATOM 699 N N . SER A 1 91 ? -3.455 9.750 15.255 1.00 72.44 91 SER A N 1
ATOM 700 C CA . SER A 1 91 ? -4.334 9.980 14.109 1.00 72.44 91 SER A CA 1
ATOM 701 C C . SER A 1 91 ? -3.725 10.857 13.013 1.00 72.44 91 SER A C 1
ATOM 703 O O . SER A 1 91 ? -4.207 10.796 11.893 1.00 72.44 91 SER A O 1
ATOM 705 N N . ILE A 1 92 ? -2.739 11.702 13.324 1.00 73.06 92 ILE A N 1
ATOM 706 C CA . ILE A 1 92 ? -2.047 12.545 12.331 1.00 73.06 92 ILE A CA 1
ATOM 707 C C . ILE A 1 92 ? -0.929 11.763 11.633 1.00 73.06 92 ILE A C 1
ATOM 709 O O . ILE A 1 92 ? -0.586 12.050 10.492 1.00 73.06 92 ILE A O 1
ATOM 713 N N . ILE A 1 93 ? -0.342 10.790 12.332 1.00 64.12 93 ILE A N 1
ATOM 714 C CA . ILE A 1 93 ? 0.778 9.984 11.827 1.00 64.12 93 ILE A CA 1
ATOM 715 C C . ILE A 1 93 ? 0.267 8.743 11.051 1.00 64.12 93 ILE A C 1
ATOM 717 O O . ILE A 1 93 ? 1.047 8.099 10.353 1.00 64.12 93 ILE A O 1
ATOM 721 N N . THR A 1 94 ? -1.028 8.406 11.155 1.00 62.41 94 THR A N 1
ATOM 722 C CA . THR A 1 94 ? -1.695 7.346 10.362 1.00 62.41 94 THR A CA 1
ATOM 723 C C . THR A 1 94 ? -2.381 7.892 9.131 1.00 62.41 94 THR A C 1
ATOM 725 O O . THR A 1 94 ? -2.362 7.159 8.117 1.00 62.41 94 THR A O 1
#